Protein AF-A0A832BPC1-F1 (afdb_monomer)

Solvent-accessible surface area (backbone atoms only — not comparable to full-atom values): 3701 Å² total; per-residue (Å²): 130,68,56,92,77,65,44,57,69,56,45,66,72,35,66,83,41,66,78,74,52,66,92,60,64,58,73,69,56,56,57,45,56,82,79,44,58,63,67,60,50,44,47,52,52,50,52,54,50,64,76,44,21,65,86,69,72,47,110

Mean predicted aligned error: 3.66 Å

Nearest PDB structures (foldseek):
  6k8j-assembly1_G  TM=3.792E-01  e=8.723E+00  Homo sapiens

Foldseek 3Di:
DALVPDDLVVCVVCVPPCVVDPPDPSVVLCVCVVPDDSSVVSVVVSVVCVVCVVVVVND

Sequence (59 aa):
MRLSVVTVKTIKKKFEERSFAAGCDRERVRLIEKIIPSEKFFEIALRGIVSVKEDLGLG

pLDDT: mean 89.49, std 8.18, range [57.88, 97.62]

Radius of gyration: 11.72 Å; Cα contacts (8 Å, |Δi|>4): 28; chains: 1; bounding box: 28×21×25 Å

Secondary structure (DSSP, 8-state):
--GGG--HHHHHHHTT-TTTTTT--HHHHHGGGGTS-HHHHHHHHHHHHHHTTTTTT--

Structure (mmCIF, N/CA/C/O backbone):
data_AF-A0A832BPC1-F1
#
_entry.id   AF-A0A832BPC1-F1
#
loop_
_atom_site.group_PDB
_atom_site.id
_atom_site.type_symbol
_atom_site.label_atom_id
_atom_site.label_alt_id
_atom_site.label_comp_id
_atom_site.label_asym_id
_atom_site.label_entity_id
_atom_site.label_seq_id
_atom_site.pdbx_PDB_ins_code
_atom_site.Cartn_x
_atom_site.Cartn_y
_atom_site.Cartn_z
_atom_site.occupancy
_atom_site.B_iso_or_equiv
_atom_site.auth_seq_id
_atom_site.auth_comp_id
_atom_site.auth_asym_id
_atom_site.auth_atom_id
_atom_site.pdbx_PDB_model_num
ATOM 1 N N . MET A 1 1 ? -10.040 -0.535 12.296 1.00 57.88 1 MET A N 1
ATOM 2 C CA . MET A 1 1 ? -9.039 0.301 11.591 1.00 57.88 1 MET A CA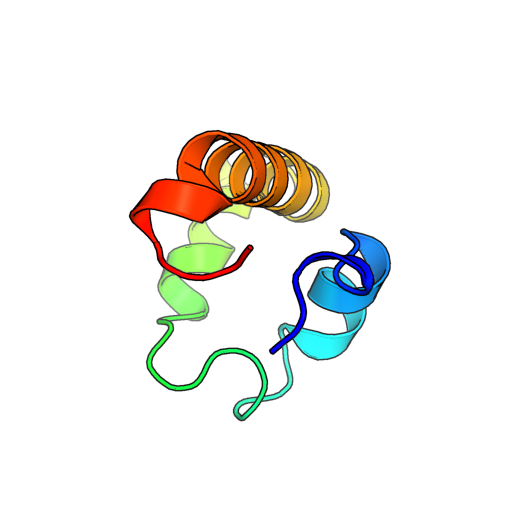 1
ATOM 3 C C . MET A 1 1 ? -9.747 1.570 11.153 1.00 57.88 1 MET A C 1
ATOM 5 O O . MET A 1 1 ? -10.767 1.444 10.501 1.00 57.88 1 MET A O 1
ATOM 9 N N . ARG A 1 2 ? -9.301 2.764 11.566 1.00 67.06 2 ARG A N 1
ATOM 10 C CA . ARG A 1 2 ? -9.912 4.026 11.106 1.00 67.06 2 ARG A CA 1
ATOM 11 C C . ARG A 1 2 ? -9.202 4.480 9.833 1.00 67.06 2 ARG A C 1
ATOM 13 O O . ARG A 1 2 ? -7.991 4.673 9.880 1.00 67.06 2 ARG A O 1
ATOM 20 N N . LEU A 1 3 ? -9.923 4.663 8.727 1.00 72.88 3 LEU A N 1
ATOM 21 C CA . LEU A 1 3 ? -9.333 5.142 7.466 1.00 72.88 3 LEU A CA 1
ATOM 22 C C . LEU A 1 3 ? -8.722 6.544 7.594 1.00 72.88 3 LEU A C 1
ATOM 24 O O . LEU A 1 3 ? -7.729 6.835 6.938 1.00 72.88 3 LEU A O 1
ATOM 28 N N . SER A 1 4 ? -9.254 7.382 8.488 1.00 71.88 4 SER A N 1
ATOM 29 C CA . SER A 1 4 ? -8.799 8.764 8.699 1.00 71.88 4 SER A CA 1
ATOM 30 C C . SER A 1 4 ? -7.338 8.903 9.142 1.00 71.88 4 SER A C 1
ATOM 32 O O . SER A 1 4 ? -6.747 9.961 8.952 1.00 71.88 4 SER A O 1
ATOM 34 N N . VAL A 1 5 ? -6.734 7.850 9.703 1.00 76.62 5 VAL A N 1
ATOM 35 C CA . VAL A 1 5 ? -5.317 7.849 10.119 1.00 76.62 5 VAL A CA 1
ATOM 36 C C . VAL A 1 5 ? -4.402 7.123 9.129 1.00 76.62 5 VAL A C 1
ATOM 38 O O . VAL A 1 5 ? -3.193 7.034 9.354 1.00 76.62 5 VAL A O 1
ATOM 41 N N . VAL A 1 6 ? -4.960 6.587 8.040 1.00 88.38 6 VAL A N 1
ATOM 42 C CA . VAL A 1 6 ? -4.213 5.842 7.026 1.00 88.38 6 VAL A CA 1
ATOM 43 C C . VAL A 1 6 ? -3.778 6.799 5.921 1.00 88.38 6 VAL A C 1
ATOM 45 O O . VAL A 1 6 ? -4.578 7.346 5.174 1.00 88.38 6 VAL A O 1
ATOM 48 N N . THR A 1 7 ? -2.470 6.976 5.809 1.00 92.62 7 THR A N 1
ATOM 49 C CA . THR A 1 7 ? -1.781 7.735 4.761 1.00 92.62 7 THR A CA 1
ATOM 50 C C . THR A 1 7 ? -0.843 6.823 3.974 1.00 92.62 7 THR A C 1
ATOM 52 O O . THR A 1 7 ? -0.418 5.775 4.474 1.00 92.62 7 THR A O 1
ATOM 55 N N . VAL A 1 8 ? -0.422 7.254 2.781 1.00 94.44 8 VAL A N 1
ATOM 56 C CA . VAL A 1 8 ? 0.608 6.554 1.989 1.00 94.44 8 VAL A CA 1
ATOM 57 C C . VAL A 1 8 ? 1.880 6.315 2.813 1.00 94.44 8 VAL A C 1
ATOM 59 O O . VAL A 1 8 ? 2.425 5.213 2.809 1.00 94.44 8 VAL A O 1
ATOM 62 N N . LYS A 1 9 ? 2.298 7.299 3.621 1.00 93.44 9 LYS A N 1
ATOM 63 C CA . LYS A 1 9 ? 3.451 7.182 4.527 1.00 93.44 9 LYS A CA 1
ATOM 64 C C . LYS A 1 9 ? 3.268 6.070 5.562 1.00 93.44 9 LYS A C 1
ATOM 66 O O . LYS A 1 9 ? 4.186 5.283 5.787 1.00 93.44 9 LYS A O 1
ATOM 71 N N . THR A 1 10 ? 2.097 5.988 6.196 1.00 93.06 10 THR A N 1
ATOM 72 C CA . THR A 1 10 ? 1.816 4.921 7.172 1.00 93.06 10 THR A CA 1
ATOM 73 C C . THR A 1 10 ? 1.684 3.553 6.517 1.00 93.06 10 THR A C 1
ATOM 75 O O . THR A 1 10 ? 2.150 2.584 7.105 1.00 93.06 10 THR A O 1
ATOM 78 N N . ILE A 1 11 ? 1.123 3.469 5.303 1.00 93.00 11 ILE A N 1
ATOM 79 C CA . ILE A 1 11 ? 1.066 2.218 4.534 1.00 93.00 11 ILE A CA 1
ATOM 80 C C . ILE A 1 11 ? 2.486 1.754 4.230 1.00 93.00 11 ILE A C 1
ATOM 82 O O . ILE A 1 11 ? 2.842 0.645 4.594 1.00 93.00 11 ILE A O 1
ATOM 86 N N . LYS A 1 12 ? 3.333 2.624 3.668 1.00 91.94 12 LYS A N 1
ATOM 87 C CA . LYS A 1 12 ? 4.733 2.311 3.350 1.00 91.94 12 LYS A CA 1
ATOM 88 C C . LYS A 1 12 ? 5.511 1.826 4.575 1.00 91.94 12 LYS A C 1
ATOM 90 O O . LYS A 1 12 ? 6.214 0.829 4.490 1.00 91.94 12 LYS A O 1
ATOM 95 N N . LYS A 1 13 ? 5.347 2.494 5.724 1.00 92.31 13 LYS A N 1
ATOM 96 C CA . LYS A 1 13 ? 6.003 2.099 6.981 1.00 92.31 13 LYS A CA 1
ATOM 97 C C . LYS A 1 13 ? 5.551 0.719 7.467 1.00 92.31 13 LYS A C 1
ATOM 99 O O . LYS A 1 13 ? 6.371 -0.035 7.972 1.00 92.31 13 LYS A O 1
ATOM 104 N N . LYS A 1 14 ? 4.258 0.415 7.332 1.00 90.88 14 LYS A N 1
ATOM 105 C CA . LYS A 1 14 ? 3.644 -0.794 7.890 1.00 90.88 14 LYS A CA 1
ATOM 106 C C . LYS A 1 14 ? 3.475 -1.938 6.892 1.00 90.88 14 LYS A C 1
ATOM 108 O O . LYS A 1 14 ? 3.065 -3.019 7.291 1.00 90.88 14 LYS A O 1
ATOM 113 N N . PHE A 1 15 ? 3.767 -1.737 5.609 1.00 90.56 15 PHE A N 1
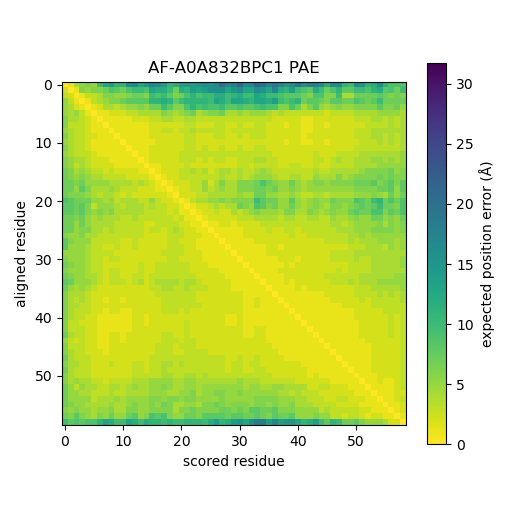ATOM 114 C CA . PHE A 1 15 ? 3.538 -2.740 4.566 1.00 90.56 15 PHE A CA 1
ATOM 115 C C . PHE A 1 15 ? 4.285 -4.051 4.854 1.00 90.56 15 PHE A C 1
ATOM 117 O O . PHE A 1 15 ? 3.724 -5.134 4.694 1.00 90.56 15 PHE A O 1
ATOM 124 N N . GLU A 1 16 ? 5.504 -3.945 5.383 1.00 85.44 16 GLU A N 1
ATOM 125 C CA . GLU A 1 16 ? 6.333 -5.084 5.795 1.00 85.44 16 GLU A CA 1
ATOM 126 C C . GLU A 1 16 ? 5.827 -5.769 7.081 1.00 85.44 16 GLU A C 1
ATOM 128 O O . GLU A 1 16 ? 6.129 -6.934 7.342 1.00 85.44 16 GLU A O 1
ATOM 133 N N . GLU A 1 17 ? 5.009 -5.085 7.887 1.00 90.25 17 GLU A N 1
ATOM 134 C CA . GLU A 1 17 ? 4.432 -5.651 9.105 1.00 90.25 17 GLU A CA 1
ATOM 135 C C . GLU A 1 17 ? 3.335 -6.656 8.724 1.00 90.25 17 GLU A C 1
ATOM 137 O O . GLU A 1 17 ? 2.277 -6.289 8.202 1.00 90.25 17 GLU A O 1
ATOM 142 N N . ARG A 1 18 ? 3.556 -7.950 9.004 1.00 82.88 18 ARG A N 1
ATOM 143 C CA . ARG A 1 18 ? 2.604 -9.032 8.670 1.00 82.88 18 ARG A CA 1
ATOM 144 C C . ARG A 1 18 ? 1.186 -8.773 9.198 1.00 82.88 18 ARG A C 1
ATOM 146 O O . ARG A 1 18 ? 0.218 -9.092 8.510 1.00 82.88 18 ARG A O 1
ATOM 153 N N . SER A 1 19 ? 1.074 -8.141 10.363 1.00 86.38 19 SER A N 1
ATOM 154 C CA . SER A 1 19 ? -0.189 -7.811 11.032 1.00 86.38 19 SER A CA 1
ATOM 155 C C . SER A 1 19 ? -0.959 -6.640 10.411 1.00 86.38 19 SER A C 1
ATOM 157 O O . SER A 1 19 ? -2.168 -6.564 10.602 1.00 86.38 19 SER A O 1
ATOM 159 N N . PHE A 1 20 ? -0.311 -5.738 9.663 1.00 82.81 20 PHE A N 1
ATOM 160 C CA . PHE A 1 20 ? -0.966 -4.537 9.124 1.00 82.81 20 PHE A CA 1
ATOM 161 C C . PHE A 1 20 ? -2.025 -4.859 8.062 1.00 82.81 20 PHE A C 1
ATOM 163 O O . PHE A 1 20 ? -3.096 -4.259 8.048 1.00 82.81 20 PHE A O 1
ATOM 170 N N . ALA A 1 21 ? -1.729 -5.836 7.207 1.00 79.00 21 ALA A N 1
ATOM 171 C CA . ALA A 1 21 ? -2.635 -6.371 6.196 1.00 79.00 21 ALA A CA 1
ATOM 172 C C . ALA A 1 21 ? -2.580 -7.905 6.243 1.00 79.00 21 ALA A C 1
ATOM 174 O O . ALA A 1 21 ? -2.013 -8.565 5.366 1.00 79.00 21 ALA A O 1
ATOM 175 N N . ALA A 1 22 ? -3.078 -8.475 7.341 1.00 85.88 22 ALA A N 1
ATOM 176 C CA . ALA A 1 22 ? -3.177 -9.922 7.490 1.00 85.88 22 ALA A CA 1
ATOM 177 C C . ALA A 1 22 ? -4.067 -10.496 6.370 1.00 85.88 22 ALA A C 1
ATOM 179 O O . ALA A 1 22 ? -5.144 -9.972 6.105 1.00 85.88 22 ALA A O 1
ATOM 180 N N . GLY A 1 23 ? -3.585 -11.527 5.671 1.00 85.56 23 GLY A N 1
ATOM 181 C CA . GLY A 1 23 ? -4.262 -12.104 4.500 1.00 85.56 23 GLY A CA 1
ATOM 182 C C . GLY A 1 23 ? -3.934 -11.440 3.155 1.00 85.56 23 GLY A C 1
ATOM 183 O O . GLY A 1 23 ? -4.299 -11.981 2.117 1.00 85.56 23 GLY A O 1
ATOM 184 N N . CYS A 1 24 ? -3.208 -10.317 3.139 1.00 89.38 24 CYS A N 1
ATOM 185 C CA . CYS A 1 24 ? -2.706 -9.729 1.896 1.00 89.38 24 CYS A CA 1
ATOM 186 C C . CYS A 1 24 ? -1.460 -10.476 1.394 1.00 89.38 24 CYS A C 1
ATOM 188 O O . CYS A 1 24 ? -0.470 -10.611 2.127 1.00 89.38 24 CYS A O 1
ATOM 190 N N . ASP A 1 25 ? -1.495 -10.905 0.131 1.00 91.69 25 ASP A N 1
ATOM 191 C CA . ASP A 1 25 ? -0.329 -11.418 -0.588 1.00 91.69 25 ASP A CA 1
ATOM 192 C C . ASP A 1 25 ? 0.588 -10.253 -0.992 1.00 91.69 25 ASP A C 1
ATOM 194 O O . ASP A 1 25 ? 0.406 -9.586 -2.014 1.00 91.69 25 ASP A O 1
ATOM 198 N N . ARG A 1 26 ? 1.580 -9.989 -0.139 1.00 90.06 26 ARG A N 1
ATOM 199 C CA . ARG A 1 26 ? 2.539 -8.893 -0.323 1.00 90.06 26 ARG A CA 1
ATOM 200 C C . ARG A 1 26 ? 3.433 -9.107 -1.534 1.00 90.06 26 ARG A C 1
ATOM 202 O O . ARG A 1 26 ? 3.743 -8.133 -2.211 1.00 90.06 26 ARG A O 1
ATOM 209 N N . GLU A 1 27 ? 3.809 -10.349 -1.823 1.00 91.50 27 GLU A N 1
ATOM 210 C CA 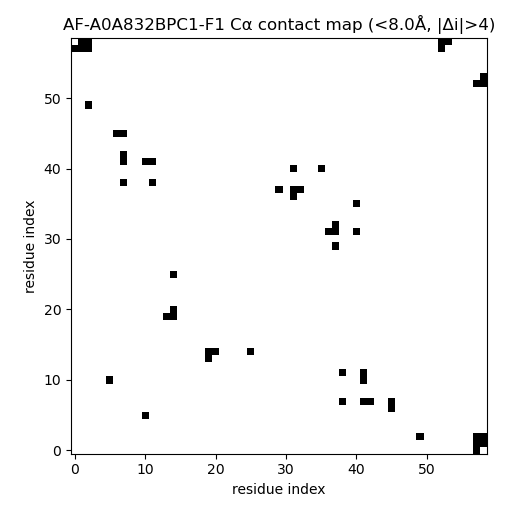. GLU A 1 27 ? 4.665 -10.664 -2.967 1.00 91.50 27 GLU A CA 1
ATOM 211 C C . GLU A 1 27 ? 3.933 -10.354 -4.270 1.00 91.50 27 GLU A C 1
ATOM 213 O O . GLU A 1 27 ? 4.494 -9.719 -5.163 1.00 91.50 27 GLU A O 1
ATOM 218 N N . ARG A 1 28 ? 2.635 -10.671 -4.338 1.00 93.88 28 ARG A N 1
ATOM 219 C CA . ARG A 1 28 ? 1.784 -10.251 -5.456 1.00 93.88 28 ARG A CA 1
ATOM 220 C C . ARG A 1 28 ? 1.672 -8.731 -5.562 1.00 93.88 28 ARG A C 1
ATOM 222 O O . ARG A 1 28 ? 1.729 -8.209 -6.671 1.00 93.88 28 ARG A O 1
ATOM 229 N N . VAL A 1 29 ? 1.529 -8.015 -4.444 1.00 93.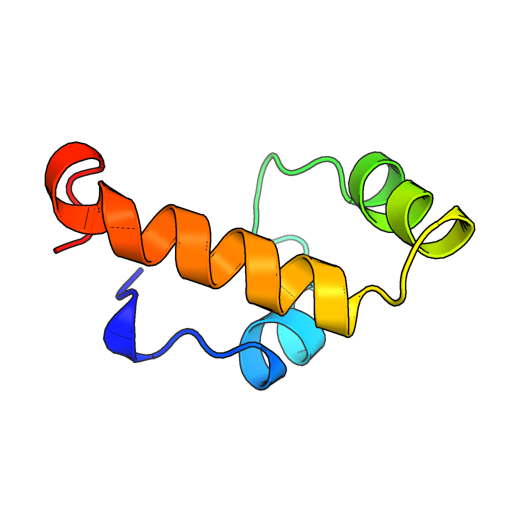31 29 VAL A N 1
ATOM 230 C CA . VAL A 1 29 ? 1.484 -6.541 -4.451 1.00 93.31 29 VAL A CA 1
ATOM 231 C C . VAL A 1 29 ? 2.798 -5.942 -4.964 1.00 93.31 29 VAL A C 1
ATOM 233 O O . VAL A 1 29 ? 2.747 -5.035 -5.790 1.00 93.31 29 VAL A O 1
ATOM 236 N N . ARG A 1 30 ? 3.965 -6.471 -4.564 1.00 93.00 30 ARG A N 1
ATOM 237 C CA . ARG A 1 30 ? 5.284 -5.988 -5.028 1.00 93.00 30 ARG A CA 1
ATOM 238 C C . ARG A 1 30 ? 5.474 -6.088 -6.538 1.00 93.00 30 ARG A C 1
ATOM 240 O O . ARG A 1 30 ? 6.233 -5.307 -7.101 1.00 93.00 30 ARG A O 1
ATOM 247 N N . LEU A 1 31 ? 4.768 -6.991 -7.225 1.00 96.31 31 LEU A N 1
ATOM 248 C CA . LEU A 1 31 ? 4.848 -7.091 -8.689 1.00 96.31 31 LEU A CA 1
ATOM 249 C C . LEU A 1 31 ? 4.487 -5.779 -9.397 1.00 96.31 31 LEU A C 1
ATOM 251 O O . LEU A 1 31 ? 4.924 -5.574 -10.530 1.00 96.31 31 LEU A O 1
ATOM 255 N N . ILE A 1 32 ? 3.747 -4.883 -8.733 1.00 96.44 32 ILE A N 1
ATOM 256 C CA . ILE A 1 32 ? 3.425 -3.563 -9.269 1.00 96.44 32 ILE A CA 1
ATOM 257 C C . ILE A 1 32 ? 4.667 -2.711 -9.550 1.00 96.44 32 ILE A C 1
ATOM 259 O O . ILE A 1 32 ? 4.629 -1.898 -10.469 1.00 96.44 32 ILE A O 1
ATOM 263 N N . GLU A 1 33 ? 5.778 -2.941 -8.840 1.00 95.62 33 GLU A N 1
ATOM 264 C CA . GLU A 1 33 ? 7.038 -2.199 -9.003 1.00 95.62 33 GLU A CA 1
ATOM 265 C C . GLU A 1 33 ? 7.647 -2.354 -10.401 1.00 95.62 33 GLU A C 1
ATOM 267 O O . GLU A 1 33 ? 8.429 -1.511 -10.831 1.00 95.62 33 GLU A O 1
ATOM 272 N N . LYS A 1 34 ? 7.232 -3.382 -11.153 1.00 97.50 34 LYS A N 1
ATOM 273 C CA . LYS A 1 34 ? 7.597 -3.567 -12.566 1.00 97.50 34 LYS A CA 1
ATOM 274 C C . LYS A 1 34 ? 6.890 -2.586 -13.512 1.00 97.50 34 LYS A C 1
ATOM 276 O O . LYS A 1 34 ? 7.246 -2.524 -14.683 1.00 97.50 34 LYS A O 1
ATOM 281 N N . ILE A 1 35 ? 5.869 -1.875 -13.031 1.00 97.56 35 ILE A N 1
ATOM 282 C CA . ILE A 1 35 ? 4.990 -1.000 -13.821 1.00 97.56 35 ILE A CA 1
ATOM 283 C C . ILE A 1 35 ? 5.015 0.426 -13.258 1.00 97.56 35 ILE A C 1
ATOM 285 O O . ILE A 1 35 ? 5.206 1.379 -14.009 1.00 97.56 35 ILE A O 1
ATOM 289 N N . ILE A 1 36 ? 4.829 0.585 -11.942 1.00 97.62 36 ILE A N 1
ATOM 290 C CA . ILE A 1 36 ? 4.848 1.876 -11.240 1.00 97.62 36 ILE A CA 1
ATOM 291 C C . ILE A 1 36 ? 5.483 1.743 -9.848 1.00 97.62 36 ILE A C 1
ATOM 293 O O . ILE A 1 36 ? 5.419 0.674 -9.246 1.00 97.62 36 ILE A O 1
ATOM 297 N N . PRO A 1 37 ? 6.023 2.828 -9.266 1.00 96.81 37 PRO A N 1
ATOM 298 C CA . PRO A 1 37 ? 6.514 2.797 -7.891 1.00 96.81 37 PRO A CA 1
ATOM 299 C C . PRO A 1 37 ? 5.419 2.391 -6.891 1.00 96.81 37 PRO A C 1
ATOM 301 O O . PRO A 1 37 ? 4.293 2.892 -6.967 1.00 96.81 37 PRO A O 1
ATOM 304 N N . SER A 1 38 ? 5.770 1.576 -5.889 1.00 94.31 38 SER A N 1
ATOM 305 C CA . SER A 1 38 ? 4.867 1.155 -4.801 1.00 94.31 38 SER A CA 1
ATOM 306 C C . SER A 1 38 ? 4.133 2.321 -4.133 1.00 94.31 38 SER A C 1
ATOM 308 O O . SER A 1 38 ? 2.960 2.220 -3.792 1.00 94.31 38 SER A O 1
ATOM 310 N N . GLU A 1 39 ? 4.792 3.473 -4.001 1.00 95.06 39 GLU A N 1
ATOM 311 C CA . GLU A 1 39 ? 4.187 4.679 -3.429 1.00 95.06 39 GLU A CA 1
ATOM 312 C C . GLU A 1 39 ? 3.007 5.200 -4.258 1.00 95.06 39 GLU A C 1
ATOM 314 O O . GLU A 1 39 ? 1.961 5.544 -3.703 1.00 95.06 39 GLU A O 1
ATOM 319 N N . LYS A 1 40 ? 3.138 5.176 -5.591 1.00 97.06 40 LYS A N 1
ATOM 320 C CA . LYS A 1 40 ? 2.061 5.565 -6.503 1.00 97.06 40 LYS A CA 1
ATOM 321 C C . LYS A 1 40 ? 0.912 4.565 -6.457 1.00 97.06 40 LYS A C 1
ATOM 323 O O . LYS A 1 40 ? -0.252 4.958 -6.472 1.00 97.06 40 LYS A O 1
ATOM 328 N N . PHE A 1 41 ? 1.235 3.278 -6.357 1.00 96.56 41 PHE A N 1
ATOM 329 C CA . PHE A 1 41 ? 0.235 2.233 -6.179 1.00 96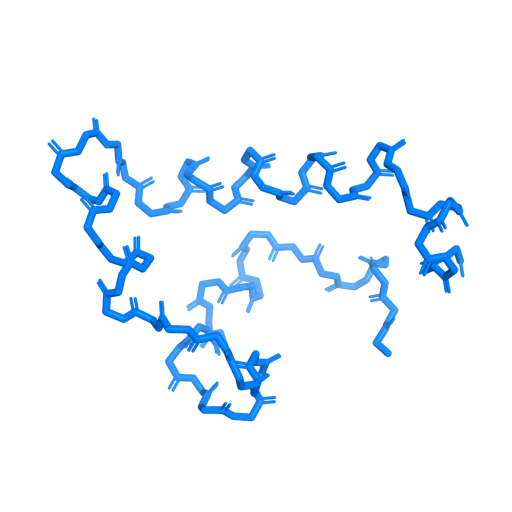.56 41 PHE A CA 1
ATOM 330 C C . PHE A 1 41 ? -0.562 2.419 -4.880 1.00 96.56 41 PHE A C 1
ATOM 332 O O . PHE A 1 41 ? -1.792 2.413 -4.914 1.00 96.56 41 PHE A O 1
ATOM 339 N N . PHE A 1 42 ? 0.111 2.660 -3.751 1.00 95.19 42 PHE A N 1
ATOM 340 C CA . PHE A 1 42 ? -0.553 2.903 -2.468 1.00 95.19 42 PHE A CA 1
ATOM 341 C C . PHE A 1 42 ? -1.439 4.150 -2.496 1.00 95.19 42 PHE A C 1
ATOM 343 O O . PHE A 1 42 ? -2.519 4.132 -1.913 1.00 95.19 42 PHE A O 1
ATOM 350 N N . GLU A 1 43 ? -1.022 5.214 -3.188 1.00 96.38 43 GLU A N 1
ATOM 351 C CA . GLU A 1 43 ? -1.846 6.411 -3.394 1.00 96.38 43 GLU A CA 1
ATOM 352 C C . GLU A 1 43 ? -3.150 6.080 -4.140 1.00 96.38 43 GLU A C 1
ATOM 354 O O . GLU A 1 43 ? -4.232 6.459 -3.688 1.00 96.38 43 GLU A O 1
ATOM 359 N N . ILE A 1 44 ? -3.059 5.353 -5.259 1.00 96.75 44 ILE A N 1
ATOM 360 C CA . ILE A 1 44 ? -4.219 4.959 -6.076 1.00 96.75 44 ILE A CA 1
ATOM 361 C C . ILE A 1 44 ? -5.152 4.045 -5.276 1.00 96.75 44 ILE A C 1
ATOM 363 O O . ILE A 1 44 ? -6.354 4.301 -5.209 1.00 96.75 44 ILE A O 1
ATOM 367 N N . ALA A 1 45 ? -4.600 3.016 -4.629 1.00 94.25 45 ALA A N 1
ATOM 368 C CA . ALA A 1 45 ? -5.368 2.066 -3.831 1.00 94.25 45 ALA A CA 1
ATOM 369 C C . ALA A 1 45 ? -6.087 2.757 -2.664 1.00 94.25 45 ALA A C 1
ATOM 371 O O . ALA A 1 45 ? -7.276 2.527 -2.450 1.00 94.25 45 ALA A O 1
ATOM 372 N N . LEU A 1 46 ? -5.398 3.651 -1.944 1.00 93.56 46 LEU A N 1
ATOM 373 C CA . LEU A 1 46 ? -5.989 4.398 -0.836 1.00 93.56 46 LEU A CA 1
ATOM 374 C C . LEU A 1 46 ? -7.129 5.305 -1.312 1.00 93.56 46 LEU A C 1
ATOM 376 O O . LEU A 1 46 ? -8.176 5.334 -0.673 1.00 93.56 46 LEU A O 1
ATOM 380 N N . ARG A 1 47 ? -6.966 6.006 -2.442 1.00 94.62 47 ARG A N 1
ATOM 381 C CA . ARG A 1 47 ? -8.046 6.818 -3.032 1.00 94.62 47 ARG A CA 1
ATOM 382 C C . ARG A 1 47 ? -9.256 5.976 -3.416 1.00 94.62 47 ARG A C 1
ATOM 384 O O . ARG A 1 47 ? -10.376 6.382 -3.124 1.00 94.62 47 ARG A O 1
ATOM 391 N N . GLY A 1 48 ? -9.027 4.806 -4.013 1.00 94.44 48 GLY A N 1
ATOM 392 C CA . GLY A 1 48 ? -10.088 3.853 -4.327 1.00 94.44 48 GLY A CA 1
ATOM 393 C C . GLY A 1 48 ? -10.861 3.448 -3.074 1.00 94.44 48 GLY A C 1
ATOM 394 O O . GLY A 1 48 ? -12.068 3.648 -3.017 1.00 94.44 48 GLY A O 1
ATOM 395 N N . ILE A 1 49 ? -10.166 2.992 -2.027 1.00 91.62 49 ILE A N 1
ATOM 396 C CA . ILE A 1 49 ? -10.801 2.602 -0.756 1.00 91.62 49 ILE A CA 1
ATOM 397 C C . ILE A 1 49 ? -11.576 3.769 -0.132 1.00 91.62 49 ILE A C 1
ATOM 399 O O . ILE A 1 49 ? -12.696 3.578 0.328 1.00 91.62 49 ILE A O 1
ATOM 403 N N . VAL A 1 50 ? -11.012 4.982 -0.130 1.00 91.19 50 VAL A N 1
ATOM 404 C CA . VAL A 1 50 ? -11.690 6.175 0.404 1.00 91.19 50 VAL A CA 1
ATOM 405 C C . VAL A 1 50 ? -12.968 6.492 -0.374 1.00 91.19 50 VAL A C 1
ATOM 407 O O . VAL A 1 50 ? -13.950 6.886 0.248 1.00 91.19 50 VAL A O 1
ATOM 410 N N . SER A 1 51 ? -12.979 6.296 -1.697 1.00 94.19 51 SER A N 1
ATOM 411 C CA . SER A 1 51 ? -14.160 6.561 -2.530 1.00 94.19 51 SER A CA 1
ATOM 412 C C . SER A 1 51 ? -15.340 5.620 -2.267 1.00 94.19 51 SER A C 1
ATOM 414 O O . SER A 1 5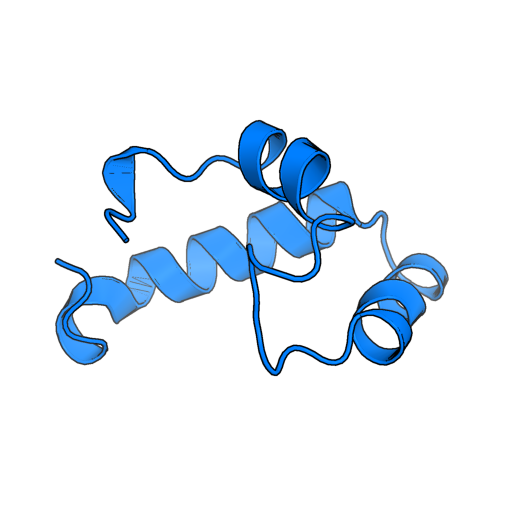1 ? -16.471 6.023 -2.496 1.00 94.19 51 SER A O 1
ATOM 416 N N . VAL A 1 52 ? -15.090 4.418 -1.735 1.00 93.56 52 VAL A N 1
ATOM 417 C CA . VAL A 1 52 ? -16.124 3.406 -1.423 1.00 93.56 52 VAL A CA 1
ATOM 418 C C . VAL A 1 52 ? -16.198 3.083 0.075 1.00 93.56 52 VAL A C 1
ATOM 420 O O . VAL A 1 52 ? -16.701 2.039 0.483 1.00 93.56 52 VAL A O 1
ATOM 423 N N . LYS A 1 53 ? -15.649 3.950 0.937 1.00 89.88 53 LYS A N 1
ATOM 424 C CA . LYS A 1 53 ? -15.488 3.651 2.372 1.00 89.88 53 LYS A CA 1
ATOM 425 C C . LYS A 1 53 ? -16.811 3.391 3.096 1.00 89.88 53 LYS A C 1
ATOM 427 O O . LYS A 1 53 ? -16.820 2.619 4.048 1.00 89.88 53 LY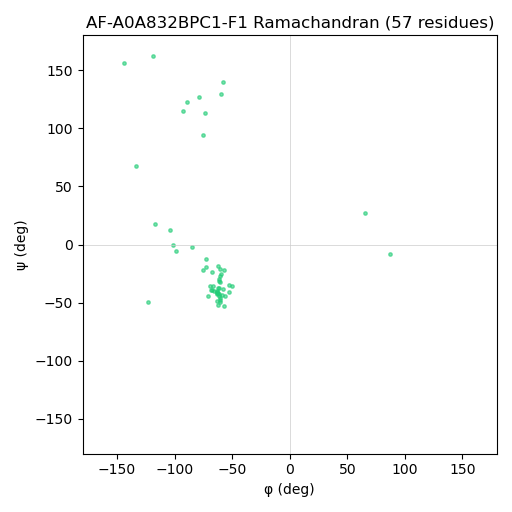S A O 1
ATOM 432 N N . GLU A 1 54 ? -17.895 4.037 2.672 1.00 90.19 54 GLU A N 1
ATOM 433 C CA . GLU A 1 54 ? -19.220 3.872 3.279 1.00 90.19 54 GLU A CA 1
ATOM 434 C C . GLU A 1 54 ? -19.794 2.495 2.936 1.00 90.19 54 GLU A C 1
ATOM 436 O O . GLU A 1 54 ? -20.201 1.768 3.840 1.00 90.19 54 GLU A O 1
ATOM 441 N N . ASP A 1 55 ? -19.675 2.081 1.671 1.00 92.00 55 ASP A N 1
ATOM 442 C CA . ASP A 1 55 ? -20.081 0.753 1.192 1.00 92.00 55 ASP A CA 1
ATOM 443 C C . ASP A 1 55 ? -19.298 -0.380 1.870 1.00 92.00 55 ASP A C 1
ATOM 445 O O . ASP A 1 55 ? -19.812 -1.478 2.078 1.00 92.00 55 ASP A O 1
ATOM 449 N N . LEU A 1 56 ? -18.042 -0.114 2.245 1.00 87.06 56 LEU A N 1
ATOM 450 C CA . LEU A 1 56 ? -17.185 -1.057 2.965 1.00 87.06 56 LEU A CA 1
ATOM 451 C C . LEU A 1 56 ? -17.384 -1.035 4.493 1.00 87.06 56 LEU A C 1
ATOM 453 O O . LEU A 1 56 ? -16.709 -1.789 5.196 1.00 87.06 56 LEU A O 1
ATOM 457 N N . GLY A 1 57 ? -18.253 -0.170 5.031 1.00 85.25 57 GLY A N 1
ATOM 458 C CA . GLY A 1 57 ? -18.435 -0.010 6.481 1.00 85.25 57 GLY A CA 1
ATOM 459 C C . GLY A 1 57 ? -17.195 0.543 7.200 1.00 85.25 57 GLY A C 1
ATOM 460 O O . GLY A 1 57 ? -16.970 0.256 8.375 1.00 85.25 57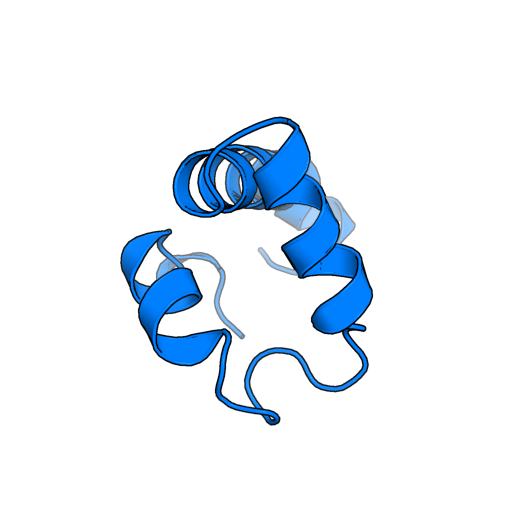 GLY A O 1
ATOM 461 N N . LEU A 1 58 ? -16.363 1.307 6.488 1.00 81.31 58 LEU A N 1
ATOM 462 C CA . LEU A 1 58 ? -15.115 1.914 6.970 1.00 81.31 58 LEU A CA 1
ATOM 463 C C . LEU A 1 58 ? -15.245 3.430 7.240 1.00 81.31 58 LEU A C 1
ATOM 465 O O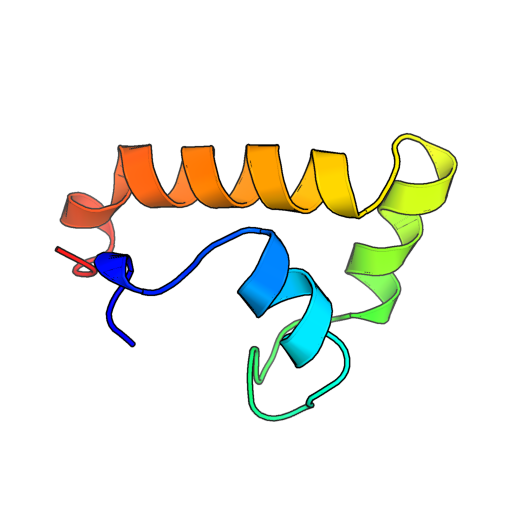 . LEU A 1 58 ? -14.222 4.115 7.377 1.00 81.31 58 LEU A O 1
ATOM 469 N N . GLY A 1 59 ? -16.484 3.937 7.257 1.00 69.88 59 GLY A N 1
ATOM 470 C CA . GLY A 1 59 ? -16.861 5.325 7.556 1.00 69.88 59 GLY A CA 1
ATOM 471 C C . GLY A 1 59 ? -16.489 5.791 8.958 1.00 69.88 59 GLY A C 1
ATOM 472 O O . GLY A 1 59 ? -16.489 4.964 9.897 1.00 69.88 59 GLY A O 1
#